Protein AF-A0AAW1N334-F1 (afdb_monomer_lite)

Structure (mmCIF, N/CA/C/O backbone):
data_AF-A0AAW1N334-F1
#
_entry.id   AF-A0AAW1N334-F1
#
loop_
_atom_site.group_PDB
_atom_site.id
_atom_site.type_symbol
_atom_site.label_atom_id
_atom_site.label_alt_id
_atom_site.label_comp_id
_atom_site.label_asym_id
_atom_site.label_entity_id
_atom_site.label_seq_id
_atom_site.pdbx_PDB_ins_code
_atom_site.Cartn_x
_atom_site.Cartn_y
_atom_site.Cartn_z
_atom_site.occupancy
_atom_site.B_iso_or_equiv
_atom_site.auth_seq_id
_atom_site.auth_comp_id
_atom_site.auth_asym_id
_atom_site.auth_atom_id
_atom_site.pdbx_PDB_model_num
ATOM 1 N N . MET A 1 1 ? 34.038 -2.594 -17.177 1.00 54.81 1 MET A N 1
ATOM 2 C CA . MET A 1 1 ? 32.866 -2.073 -16.439 1.00 54.81 1 MET A CA 1
ATOM 3 C C . MET A 1 1 ? 31.648 -2.816 -16.971 1.00 54.81 1 MET A C 1
ATOM 5 O O . MET A 1 1 ? 31.409 -2.744 -18.168 1.00 54.81 1 MET A O 1
ATOM 9 N N . VAL A 1 2 ? 30.976 -3.633 -16.157 1.00 64.69 2 VAL A N 1
ATOM 10 C CA . VAL A 1 2 ? 29.826 -4.434 -16.617 1.00 64.69 2 VAL A CA 1
ATOM 11 C C . VAL A 1 2 ? 28.576 -3.567 -16.517 1.00 64.69 2 VAL A C 1
ATOM 13 O O . VAL A 1 2 ? 28.198 -3.155 -15.424 1.00 64.69 2 VAL A O 1
ATOM 16 N N . ASN A 1 3 ? 27.968 -3.255 -17.660 1.00 65.25 3 ASN A N 1
ATOM 17 C CA . ASN A 1 3 ? 26.742 -2.470 -17.724 1.00 65.25 3 ASN A CA 1
ATOM 18 C C . ASN A 1 3 ? 25.547 -3.415 -17.549 1.00 65.25 3 ASN A C 1
ATOM 20 O O . ASN A 1 3 ? 25.145 -4.091 -18.494 1.00 65.25 3 ASN A O 1
ATOM 24 N N . ILE A 1 4 ? 25.029 -3.525 -16.324 1.00 73.81 4 ILE A N 1
ATOM 25 C CA . ILE A 1 4 ? 23.851 -4.350 -16.041 1.00 73.81 4 ILE A C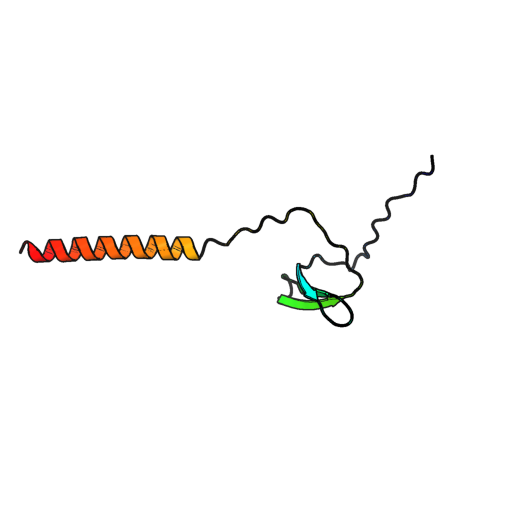A 1
ATOM 26 C C . ILE A 1 4 ? 22.611 -3.518 -16.391 1.00 73.81 4 ILE A C 1
ATOM 28 O O . ILE A 1 4 ? 22.422 -2.450 -15.800 1.00 73.81 4 ILE A O 1
ATOM 32 N N . PRO A 1 5 ? 21.755 -3.971 -17.323 1.00 66.88 5 PRO A N 1
ATOM 33 C CA . PRO A 1 5 ? 20.532 -3.254 -17.643 1.00 66.88 5 PRO A CA 1
ATOM 34 C C . PRO A 1 5 ? 19.650 -3.164 -16.394 1.00 66.88 5 PRO A C 1
ATOM 36 O O . PRO A 1 5 ? 19.366 -4.169 -15.736 1.00 66.88 5 PRO A O 1
ATOM 39 N N . ARG A 1 6 ? 19.201 -1.947 -16.063 1.00 64.75 6 ARG A N 1
ATOM 40 C CA . ARG A 1 6 ? 18.160 -1.729 -15.053 1.00 64.75 6 ARG A CA 1
ATOM 41 C C . ARG A 1 6 ? 16.844 -2.247 -15.626 1.00 64.75 6 ARG A C 1
ATOM 43 O O . ARG A 1 6 ? 16.069 -1.483 -16.187 1.00 64.75 6 ARG A O 1
ATOM 50 N N . GLY A 1 7 ? 16.618 -3.554 -15.534 1.00 57.03 7 GLY A N 1
ATOM 51 C CA . GLY A 1 7 ? 15.320 -4.130 -15.858 1.00 57.03 7 GLY A CA 1
ATOM 52 C C . GLY A 1 7 ? 14.259 -3.458 -14.993 1.00 57.03 7 GLY A C 1
ATOM 53 O O . GLY A 1 7 ? 14.396 -3.417 -13.766 1.00 57.03 7 GLY A O 1
ATOM 54 N N . SER A 1 8 ? 13.213 -2.919 -15.614 1.00 63.59 8 SER A N 1
ATOM 55 C CA . SER A 1 8 ? 11.984 -2.564 -14.914 1.00 63.59 8 SER A CA 1
ATOM 56 C C . SER A 1 8 ? 11.367 -3.872 -14.419 1.00 63.59 8 SER A C 1
ATOM 58 O O . SER A 1 8 ? 10.586 -4.504 -15.116 1.00 63.59 8 SER A O 1
ATOM 60 N N . LYS A 1 9 ? 11.782 -4.332 -13.233 1.00 67.56 9 LYS A N 1
ATOM 61 C CA . LYS A 1 9 ? 11.373 -5.609 -12.615 1.00 67.56 9 LYS A CA 1
ATOM 62 C C . LYS A 1 9 ? 9.874 -5.695 -12.278 1.00 67.56 9 LYS A C 1
ATOM 64 O O . LYS A 1 9 ? 9.474 -6.602 -11.558 1.00 67.56 9 LYS A O 1
ATOM 69 N N . MET A 1 10 ? 9.064 -4.743 -12.730 1.00 72.00 10 MET A N 1
ATOM 70 C CA . MET A 1 10 ? 7.624 -4.782 -12.545 1.00 72.00 10 MET A CA 1
ATOM 71 C C . MET A 1 10 ? 6.963 -5.378 -13.773 1.00 72.00 10 MET A C 1
ATOM 73 O O . MET A 1 10 ? 7.221 -4.964 -14.900 1.00 72.00 10 MET A O 1
ATOM 77 N N . GLU A 1 11 ? 6.120 -6.369 -13.524 1.00 78.81 11 GLU A N 1
ATOM 78 C CA . GLU A 1 11 ? 5.215 -6.910 -14.524 1.00 78.81 11 GLU A CA 1
ATOM 79 C C . GLU A 1 11 ? 4.183 -5.843 -14.911 1.00 78.81 11 GLU A C 1
ATOM 81 O O . GLU A 1 11 ? 3.824 -4.999 -14.093 1.00 78.81 11 GLU A O 1
ATOM 86 N N . GLU A 1 12 ? 3.652 -5.909 -16.130 1.00 81.81 12 GLU A N 1
ATOM 87 C CA . GLU A 1 12 ? 2.639 -4.964 -16.633 1.00 81.81 12 GLU A CA 1
ATOM 88 C C . GLU A 1 12 ? 1.376 -4.910 -15.753 1.00 81.81 12 GLU A C 1
ATOM 90 O O . GLU A 1 12 ? 0.696 -3.892 -15.678 1.00 81.81 12 GLU A O 1
ATOM 95 N N . ARG A 1 13 ? 1.089 -5.995 -15.023 1.00 81.88 13 ARG A N 1
ATOM 96 C CA . ARG A 1 13 ? -0.026 -6.082 -14.069 1.00 81.88 13 ARG A CA 1
ATOM 97 C C . ARG A 1 13 ? 0.253 -5.457 -12.696 1.00 81.88 13 ARG A C 1
ATOM 99 O O . ARG A 1 13 ? -0.613 -5.540 -11.824 1.00 81.88 13 ARG A O 1
ATOM 106 N N . ALA A 1 14 ? 1.453 -4.926 -12.457 1.00 86.00 14 ALA A N 1
ATOM 107 C CA . ALA A 1 14 ? 1.778 -4.274 -11.196 1.00 86.00 14 ALA A CA 1
ATOM 108 C C . ALA A 1 14 ? 0.917 -3.016 -11.013 1.00 86.00 14 ALA A C 1
ATOM 110 O O . ALA A 1 14 ? 0.640 -2.290 -11.964 1.00 86.00 14 ALA A O 1
ATOM 111 N N . LYS A 1 15 ? 0.481 -2.773 -9.776 1.00 88.75 15 LYS A N 1
ATOM 112 C CA . LYS A 1 15 ? -0.376 -1.640 -9.418 1.00 88.75 15 LYS A CA 1
ATOM 113 C C . LYS A 1 15 ? 0.242 -0.866 -8.268 1.00 88.75 15 LYS A C 1
ATOM 115 O O . LYS A 1 15 ? 0.787 -1.470 -7.343 1.00 88.75 15 LYS A O 1
ATOM 120 N N . GLU A 1 16 ? 0.107 0.453 -8.312 1.00 89.94 16 GLU A N 1
ATOM 121 C CA . GLU A 1 16 ? 0.431 1.315 -7.180 1.00 89.94 16 GLU A CA 1
ATOM 122 C C . GLU A 1 16 ? -0.652 1.183 -6.110 1.00 89.94 16 GLU A C 1
ATOM 124 O O . GLU A 1 16 ? -1.843 1.345 -6.369 1.00 89.94 16 GLU A O 1
ATOM 129 N N . VAL A 1 17 ? -0.227 0.842 -4.898 1.00 92.38 17 VAL A N 1
ATOM 130 C CA . VAL A 1 17 ? -1.096 0.573 -3.749 1.00 92.38 17 VAL A CA 1
ATOM 131 C C . VAL A 1 17 ? -0.441 1.110 -2.483 1.00 92.38 17 VAL A C 1
ATOM 133 O O . VAL A 1 17 ? 0.777 1.280 -2.423 1.00 92.38 17 VAL A O 1
ATOM 136 N N . ARG A 1 18 ? -1.239 1.355 -1.441 1.00 91.44 18 ARG A N 1
ATOM 137 C CA . ARG A 1 18 ? -0.738 1.832 -0.144 1.00 91.44 18 ARG A CA 1
ATOM 138 C C . ARG A 1 18 ? -0.514 0.662 0.801 1.00 91.44 18 ARG A C 1
ATOM 140 O O . ARG A 1 18 ? -1.434 -0.112 1.053 1.00 91.44 18 ARG A O 1
ATOM 147 N N . MET A 1 19 ? 0.682 0.541 1.373 1.00 92.25 19 MET A N 1
ATOM 148 C CA . MET A 1 19 ? 0.902 -0.411 2.462 1.00 92.25 19 MET A CA 1
ATOM 149 C C . MET A 1 19 ? 0.128 0.048 3.701 1.00 92.25 19 MET A C 1
ATOM 151 O O . MET A 1 19 ? 0.326 1.158 4.182 1.00 92.25 19 MET A O 1
ATOM 155 N N . VAL A 1 20 ? -0.730 -0.825 4.232 1.00 94.06 20 VAL A N 1
ATOM 156 C CA . VAL A 1 20 ? -1.508 -0.559 5.457 1.00 94.06 20 VAL A CA 1
ATOM 157 C C . VAL A 1 20 ? -1.105 -1.460 6.624 1.00 94.06 20 VAL A C 1
ATOM 159 O O . VAL A 1 20 ? -1.492 -1.208 7.761 1.00 94.06 20 VAL A O 1
ATOM 162 N N . GLY A 1 21 ? -0.328 -2.519 6.376 1.00 94.94 21 GLY A N 1
ATOM 163 C CA . GLY A 1 21 ? 0.213 -3.358 7.442 1.00 94.94 21 GLY A CA 1
ATOM 164 C C . GLY A 1 21 ? 0.775 -4.690 6.960 1.00 94.94 21 GLY A C 1
ATOM 165 O O . GLY A 1 21 ? 1.017 -4.901 5.773 1.00 94.94 21 GLY A O 1
ATOM 166 N N . TYR A 1 22 ? 0.958 -5.608 7.904 1.00 96.31 22 TYR A N 1
ATOM 167 C CA . TYR A 1 22 ? 1.458 -6.959 7.654 1.00 96.31 22 TYR A CA 1
ATOM 168 C C . TYR A 1 22 ? 0.311 -7.973 7.634 1.00 96.31 22 TYR A C 1
ATOM 170 O O . TYR A 1 22 ? -0.671 -7.840 8.366 1.00 96.31 22 TYR A O 1
ATOM 178 N N . ALA A 1 23 ? 0.448 -9.011 6.816 1.00 93.81 23 ALA A N 1
ATOM 179 C CA . ALA A 1 23 ? -0.460 -10.151 6.762 1.00 93.81 23 ALA A CA 1
ATOM 180 C C . ALA A 1 23 ? 0.353 -11.450 6.638 1.00 93.81 23 ALA A C 1
ATOM 182 O O . ALA A 1 23 ? 1.530 -11.435 6.297 1.00 93.81 23 ALA A O 1
ATOM 183 N N . LYS A 1 24 ? -0.238 -12.613 6.914 1.00 93.31 24 LYS A N 1
ATOM 184 C CA . LYS A 1 24 ? 0.411 -13.895 6.596 1.00 93.31 24 LYS A CA 1
ATOM 185 C C . LYS A 1 24 ? -0.271 -14.493 5.363 1.00 93.31 24 LYS A C 1
ATOM 187 O O . LYS A 1 24 ? -1.475 -14.719 5.447 1.00 93.31 24 LYS A O 1
ATOM 192 N N . PRO A 1 25 ? 0.443 -14.765 4.253 1.00 86.88 25 PRO A N 1
ATOM 193 C CA . PRO A 1 25 ? 1.878 -14.579 4.006 1.00 86.88 25 PRO A CA 1
ATOM 194 C C . PRO A 1 25 ? 2.157 -13.305 3.175 1.00 86.88 25 PRO A C 1
ATOM 196 O O . PRO A 1 25 ? 2.082 -13.372 1.956 1.00 86.88 25 PRO A O 1
ATOM 199 N N . GLY A 1 26 ? 2.488 -12.154 3.777 1.00 94.50 26 GLY A N 1
ATOM 200 C CA . GLY A 1 26 ? 2.921 -10.953 3.038 1.00 94.50 26 GLY A CA 1
ATOM 201 C C . GLY A 1 26 ? 2.534 -9.606 3.658 1.00 94.50 26 GLY A C 1
ATOM 202 O O . GLY A 1 26 ? 2.565 -9.408 4.871 1.00 94.50 26 GLY A O 1
ATOM 203 N N . TYR A 1 27 ? 2.177 -8.656 2.802 1.00 96.12 27 TYR A N 1
ATOM 204 C CA . TYR A 1 27 ? 1.782 -7.306 3.189 1.00 96.12 27 TYR A CA 1
ATOM 205 C C . TYR A 1 27 ? 0.312 -7.080 2.884 1.00 96.12 27 TYR A C 1
ATOM 207 O O . TYR A 1 27 ? -0.203 -7.572 1.881 1.00 96.12 27 TYR A O 1
ATOM 215 N N . LYS A 1 28 ? -0.350 -6.320 3.753 1.00 96.25 28 LYS A N 1
ATOM 216 C CA . LYS A 1 28 ? -1.704 -5.832 3.535 1.00 96.25 28 LYS A CA 1
ATOM 217 C C . LYS A 1 28 ? -1.612 -4.509 2.777 1.00 96.25 28 LYS A C 1
ATOM 219 O O . LYS A 1 28 ? -0.977 -3.566 3.255 1.00 96.25 28 LYS A O 1
ATOM 224 N N . LEU A 1 29 ? -2.231 -4.461 1.605 1.00 95.31 29 LEU A N 1
ATOM 225 C CA . LEU A 1 29 ? -2.128 -3.361 0.654 1.00 95.31 29 LEU A CA 1
ATOM 226 C C . LEU A 1 29 ? -3.531 -2.851 0.332 1.00 95.31 29 LEU A C 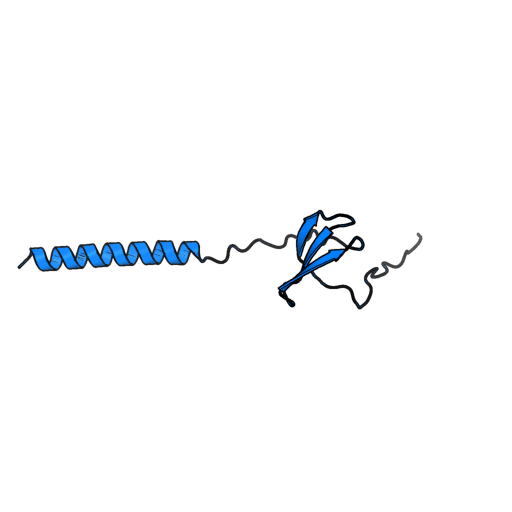1
ATOM 228 O O . LEU A 1 29 ? -4.418 -3.648 0.043 1.00 95.31 29 LEU A O 1
ATOM 232 N N . TYR A 1 30 ? -3.732 -1.543 0.392 1.00 94.38 30 TYR A N 1
ATOM 233 C CA . TYR A 1 30 ? -4.982 -0.890 0.030 1.00 94.38 30 TYR A CA 1
ATOM 234 C C . TYR A 1 30 ? -4.883 -0.311 -1.381 1.00 94.38 30 TYR A C 1
ATOM 236 O O . TYR A 1 30 ? -3.962 0.455 -1.679 1.00 94.38 30 TYR A O 1
ATOM 244 N N . ASP A 1 31 ? -5.835 -0.683 -2.229 1.00 94.00 31 ASP A N 1
ATOM 245 C CA . ASP A 1 31 ? -6.015 -0.129 -3.566 1.00 94.00 31 ASP A CA 1
ATOM 246 C C . ASP A 1 31 ? -7.089 0.976 -3.514 1.00 94.00 31 ASP A C 1
ATOM 248 O O . ASP A 1 31 ? -8.267 0.664 -3.319 1.00 94.00 31 ASP A O 1
ATOM 252 N N . PRO A 1 32 ? -6.717 2.260 -3.694 1.00 89.31 32 PRO A N 1
ATOM 253 C CA . PRO A 1 32 ? -7.659 3.376 -3.628 1.00 89.31 32 PRO A CA 1
ATOM 254 C C . PRO A 1 32 ? -8.595 3.460 -4.841 1.00 89.31 32 PRO A C 1
ATOM 256 O O . PRO A 1 32 ? -9.580 4.189 -4.788 1.00 89.31 32 PRO A O 1
ATOM 259 N N . ILE A 1 33 ? -8.294 2.761 -5.942 1.00 90.69 33 ILE A N 1
ATOM 260 C CA . ILE A 1 33 ? -9.124 2.779 -7.154 1.00 90.69 33 ILE A CA 1
ATOM 261 C C . ILE A 1 33 ? -10.307 1.829 -6.983 1.00 90.69 33 ILE A C 1
ATOM 263 O O . ILE A 1 33 ? -11.430 2.153 -7.361 1.00 90.69 33 ILE A O 1
ATOM 267 N N . THR A 1 34 ? -10.050 0.643 -6.431 1.00 93.56 34 THR A N 1
ATOM 268 C CA . THR A 1 34 ? -11.079 -0.388 -6.236 1.00 93.56 34 THR A CA 1
ATOM 269 C C . THR A 1 34 ? -11.701 -0.372 -4.843 1.00 93.56 34 THR A C 1
ATOM 271 O O . THR A 1 34 ? -12.671 -1.089 -4.621 1.00 93.56 34 THR A O 1
ATOM 274 N N . ASP A 1 35 ? -11.159 0.432 -3.924 1.00 93.25 35 ASP A N 1
ATOM 275 C CA . ASP A 1 35 ? -11.531 0.477 -2.506 1.00 93.25 35 ASP A CA 1
ATOM 276 C C . ASP A 1 35 ? -11.439 -0.901 -1.826 1.00 93.25 35 ASP A C 1
ATOM 278 O O . ASP A 1 35 ? -12.266 -1.299 -1.005 1.00 93.25 35 ASP A O 1
ATOM 282 N N . THR A 1 36 ? -10.416 -1.678 -2.196 1.00 94.75 36 THR A N 1
ATOM 283 C CA . THR A 1 36 ? -10.211 -3.032 -1.670 1.00 94.75 36 THR A CA 1
ATOM 284 C C . THR A 1 36 ? -8.863 -3.198 -0.993 1.00 94.75 36 THR A C 1
ATOM 286 O O . THR A 1 36 ? -7.889 -2.490 -1.256 1.00 94.75 36 THR A O 1
ATOM 289 N N . VAL A 1 37 ? -8.805 -4.182 -0.097 1.00 94.50 37 VAL A N 1
ATOM 290 C CA . VAL A 1 37 ? -7.571 -4.604 0.556 1.00 94.50 37 VAL A CA 1
ATOM 291 C C . VAL A 1 37 ? -7.115 -5.925 -0.047 1.00 94.50 37 VAL A C 1
ATOM 293 O O . VAL A 1 37 ? -7.810 -6.936 0.048 1.00 94.50 37 VAL A O 1
ATOM 296 N N . VAL A 1 38 ? -5.915 -5.926 -0.615 1.00 93.81 38 VAL A N 1
ATOM 297 C CA . VAL A 1 38 ? -5.264 -7.102 -1.197 1.00 93.81 38 VAL A CA 1
ATOM 298 C C . VAL A 1 38 ? -4.048 -7.513 -0.369 1.00 93.81 38 VAL A C 1
ATOM 300 O O . VAL A 1 38 ? -3.515 -6.738 0.427 1.00 93.81 38 VAL A O 1
ATOM 303 N N . THR A 1 39 ? -3.614 -8.765 -0.521 1.00 95.31 39 THR A N 1
ATOM 304 C CA . THR A 1 39 ? -2.408 -9.287 0.139 1.00 95.31 39 THR A CA 1
ATOM 305 C C . THR A 1 39 ? -1.408 -9.762 -0.906 1.00 95.31 39 THR A C 1
ATOM 307 O O . THR A 1 39 ? -1.776 -10.537 -1.785 1.00 95.31 39 THR A O 1
ATOM 310 N N . SER A 1 40 ? -0.150 -9.324 -0.809 1.00 92.81 40 SER A N 1
ATOM 311 C CA . SER A 1 40 ? 0.934 -9.775 -1.695 1.00 92.81 40 SER A CA 1
ATOM 312 C C . SER A 1 40 ? 2.281 -9.819 -0.969 1.00 92.81 40 SER A C 1
ATOM 314 O O . SER A 1 40 ? 2.509 -9.063 -0.024 1.00 92.81 40 SER A O 1
ATOM 316 N N . ARG A 1 41 ? 3.177 -10.711 -1.410 1.00 92.94 41 ARG A N 1
ATOM 317 C CA . ARG A 1 41 ? 4.597 -10.749 -1.001 1.00 92.94 41 ARG A CA 1
ATOM 318 C C . ARG A 1 41 ? 5.501 -10.028 -1.989 1.00 92.94 41 ARG A C 1
ATOM 320 O O . ARG A 1 41 ? 6.529 -9.495 -1.590 1.00 92.94 41 ARG A O 1
ATOM 327 N N . ASP A 1 42 ? 5.106 -10.033 -3.257 1.00 90.75 42 ASP A N 1
ATOM 328 C CA . ASP A 1 42 ? 5.878 -9.480 -4.359 1.00 90.75 42 ASP A CA 1
ATOM 329 C C . ASP A 1 42 ? 5.502 -8.010 -4.506 1.00 90.75 42 ASP A C 1
ATOM 331 O O . ASP A 1 42 ? 4.581 -7.639 -5.234 1.00 90.75 42 ASP A O 1
ATOM 335 N N . VAL A 1 43 ? 6.177 -7.180 -3.716 1.00 89.50 43 VAL A N 1
ATOM 336 C CA . VAL A 1 43 ? 5.990 -5.731 -3.683 1.00 89.50 43 VAL A CA 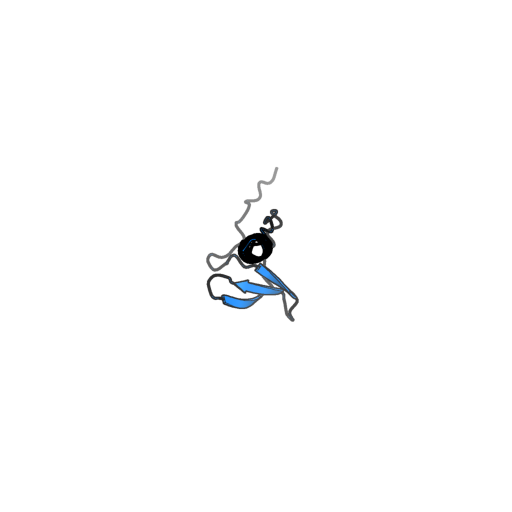1
ATOM 337 C C . VAL A 1 43 ? 7.336 -5.037 -3.804 1.00 89.50 43 VAL A C 1
ATOM 339 O O . VAL A 1 43 ? 8.372 -5.559 -3.391 1.00 89.50 43 VAL A O 1
ATOM 342 N N . ARG A 1 44 ? 7.315 -3.828 -4.354 1.00 88.62 44 ARG A N 1
ATOM 343 C CA . ARG A 1 44 ? 8.439 -2.900 -4.287 1.00 88.62 44 ARG A CA 1
ATOM 344 C C . ARG A 1 44 ? 7.966 -1.682 -3.518 1.00 88.62 44 ARG A C 1
ATOM 346 O O . ARG A 1 44 ? 6.960 -1.090 -3.895 1.00 88.62 44 ARG A O 1
ATOM 353 N N . PHE A 1 45 ? 8.689 -1.329 -2.466 1.00 88.69 45 PHE A N 1
ATOM 354 C CA . PHE A 1 45 ? 8.420 -0.105 -1.731 1.00 88.69 45 PHE A CA 1
ATOM 355 C C . PHE A 1 45 ? 8.972 1.078 -2.511 1.00 88.69 45 PHE A C 1
ATOM 357 O O . PHE A 1 45 ? 10.135 1.078 -2.923 1.00 88.69 45 PHE A O 1
ATOM 364 N N . ASP A 1 46 ? 8.099 2.045 -2.750 1.00 84.69 46 ASP A N 1
ATOM 365 C CA . ASP A 1 46 ? 8.509 3.377 -3.138 1.00 84.69 46 ASP A CA 1
ATOM 366 C C . ASP A 1 46 ? 8.681 4.189 -1.851 1.00 84.69 46 ASP A C 1
ATOM 368 O O . ASP A 1 46 ? 7.716 4.444 -1.135 1.00 84.69 46 ASP A O 1
ATOM 372 N N . GLU A 1 47 ? 9.934 4.485 -1.512 1.00 80.69 47 GLU A N 1
ATOM 373 C CA . GLU A 1 47 ? 10.312 5.281 -0.337 1.00 80.69 47 GLU A CA 1
ATOM 374 C C . GLU A 1 47 ? 10.406 6.776 -0.672 1.00 80.69 47 GLU A C 1
ATOM 376 O O . GLU A 1 47 ? 10.883 7.563 0.147 1.00 80.69 47 GLU A O 1
ATOM 381 N N . THR A 1 48 ? 9.999 7.191 -1.879 1.00 81.19 48 THR A N 1
ATOM 382 C CA . THR A 1 48 ? 9.841 8.620 -2.149 1.00 81.19 48 THR A CA 1
ATOM 383 C C . THR A 1 48 ? 8.809 9.219 -1.197 1.00 81.19 48 THR A C 1
ATOM 385 O O . THR A 1 48 ? 7.814 8.589 -0.839 1.00 81.19 48 THR A O 1
ATOM 388 N N . ASP A 1 49 ? 9.097 10.433 -0.727 1.00 62.19 49 ASP A N 1
ATOM 389 C CA . ASP A 1 49 ? 8.341 11.102 0.328 1.00 62.19 49 ASP A CA 1
ATOM 390 C C . ASP A 1 49 ? 6.939 11.475 -0.182 1.00 62.19 49 ASP A C 1
ATOM 392 O O . ASP A 1 49 ? 6.721 12.525 -0.791 1.00 62.19 49 ASP A O 1
ATOM 396 N N . ILE A 1 50 ? 5.976 10.569 0.000 1.00 65.12 50 ILE A N 1
ATOM 397 C CA . ILE A 1 50 ? 4.561 10.832 -0.257 1.00 65.12 50 ILE A CA 1
ATOM 398 C C . ILE A 1 50 ? 4.071 11.737 0.870 1.00 65.12 50 ILE A C 1
ATOM 400 O O . ILE A 1 50 ? 3.636 11.270 1.922 1.00 65.12 50 ILE A O 1
ATOM 404 N N . GLY A 1 51 ? 4.184 13.049 0.649 1.00 59.69 51 GLY A N 1
ATOM 405 C CA . GLY A 1 51 ? 3.751 14.068 1.596 1.00 59.69 51 GLY A CA 1
ATOM 406 C C . GLY A 1 51 ? 2.336 13.785 2.097 1.00 59.69 51 GLY A C 1
ATOM 407 O O . GLY A 1 51 ? 1.365 13.806 1.335 1.00 59.69 51 GLY A O 1
ATOM 408 N N . TYR A 1 52 ? 2.218 13.509 3.394 1.00 56.12 52 TYR A N 1
ATOM 409 C CA . TYR A 1 52 ? 0.931 13.362 4.053 1.00 56.12 52 TYR A CA 1
ATOM 410 C C . TYR A 1 52 ? 0.240 14.728 4.069 1.00 56.12 52 TYR A C 1
ATOM 412 O O . TYR A 1 52 ? 0.611 15.622 4.825 1.00 56.12 52 TYR A O 1
ATOM 420 N N . THR A 1 53 ? -0.752 14.905 3.199 1.00 59.97 53 THR A N 1
ATOM 421 C CA . THR A 1 53 ? -1.647 16.060 3.264 1.00 59.97 53 THR A CA 1
ATOM 422 C C . THR A 1 53 ? -2.823 15.659 4.139 1.00 59.97 53 THR A C 1
ATOM 424 O O . THR A 1 53 ? -3.679 14.888 3.702 1.00 59.97 53 THR A O 1
ATOM 427 N N . GLU A 1 54 ? -2.864 16.148 5.380 1.00 58.50 54 GLU A N 1
ATOM 428 C CA . GLU A 1 54 ? -4.111 16.143 6.145 1.00 58.50 54 GLU A CA 1
ATOM 429 C C . GLU A 1 54 ? -5.151 16.887 5.309 1.00 58.50 54 GLU A C 1
ATOM 431 O O . GLU A 1 54 ? -5.034 18.096 5.103 1.00 58.50 54 GLU A O 1
ATOM 436 N N . MET A 1 55 ? -6.150 16.177 4.781 1.00 61.78 55 MET A N 1
ATOM 437 C CA . MET A 1 55 ? -7.322 16.855 4.240 1.00 61.78 55 MET A CA 1
ATOM 438 C C . MET A 1 55 ? -7.906 17.685 5.387 1.00 61.78 55 MET A C 1
ATOM 440 O O . MET A 1 55 ? -8.194 17.151 6.459 1.00 61.78 55 MET A O 1
ATOM 444 N N . GLU A 1 56 ? -7.986 19.001 5.189 1.00 57.50 56 GLU A N 1
ATOM 445 C CA . GLU A 1 56 ? -8.233 20.034 6.205 1.00 57.50 56 GLU A CA 1
ATOM 446 C C . GLU A 1 56 ? -9.655 20.013 6.809 1.00 57.50 56 GLU A C 1
ATOM 448 O O . GLU A 1 56 ? -10.243 21.054 7.095 1.00 57.50 56 GLU A O 1
ATOM 453 N N . GLU A 1 57 ? -10.249 18.845 7.041 1.00 58.25 57 GLU A N 1
ATOM 454 C CA . GLU A 1 57 ? -11.610 18.725 7.572 1.00 58.25 57 GLU A CA 1
ATOM 455 C C . GLU A 1 57 ? -11.727 19.309 8.990 1.00 58.25 57 GLU A C 1
ATOM 457 O O . GLU A 1 57 ? -12.757 19.882 9.347 1.00 58.25 57 GLU A O 1
ATOM 462 N N . LYS A 1 58 ? -10.649 19.259 9.787 1.00 57.16 58 LYS A N 1
ATOM 463 C CA . LYS A 1 58 ? -10.630 19.820 11.150 1.00 57.16 58 LYS A CA 1
ATOM 464 C C . LYS A 1 58 ? -10.543 21.348 11.179 1.00 57.16 58 LYS A C 1
ATOM 466 O O . LYS A 1 58 ? -11.237 21.968 11.980 1.00 57.16 58 LYS A O 1
ATOM 471 N N . LYS A 1 59 ? -9.773 21.969 10.273 1.00 58.59 59 LYS A N 1
ATOM 472 C CA . LYS A 1 59 ? -9.651 23.441 10.206 1.00 58.59 59 LYS A CA 1
ATOM 473 C C . LYS A 1 59 ? -10.962 24.101 9.780 1.00 58.59 59 LYS A C 1
ATOM 475 O O . LYS A 1 59 ? -11.315 25.175 10.271 1.00 58.59 59 LYS A O 1
ATOM 480 N N . ILE A 1 60 ? -11.706 23.444 8.888 1.00 63.97 60 ILE A N 1
ATOM 481 C CA . ILE A 1 60 ? -13.020 23.919 8.444 1.00 63.97 60 ILE A CA 1
ATOM 482 C C . ILE A 1 60 ? -14.011 23.908 9.620 1.00 63.97 60 ILE A C 1
ATOM 484 O O . ILE A 1 60 ? -14.721 24.887 9.824 1.00 63.97 60 ILE A O 1
ATOM 488 N N . GLN A 1 61 ? -14.022 22.860 10.452 1.00 64.06 61 GLN A N 1
ATOM 489 C CA . GLN A 1 61 ? -14.919 22.787 11.615 1.00 64.06 61 GLN A CA 1
ATOM 490 C C . GLN A 1 61 ? -14.577 23.815 12.704 1.00 64.06 61 GLN A C 1
ATOM 492 O O . GLN A 1 61 ? -15.483 24.440 13.259 1.00 64.06 61 GLN A O 1
ATOM 497 N N . GLU A 1 62 ? -13.288 24.027 12.974 1.00 65.19 62 GLU A N 1
ATOM 498 C CA . GLU A 1 62 ? -12.827 24.991 13.979 1.00 65.19 62 GLU A CA 1
ATOM 499 C C . GLU A 1 62 ? -13.170 26.433 13.560 1.00 6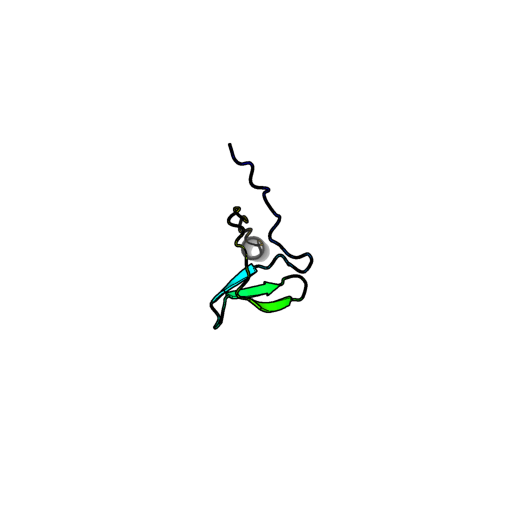5.19 62 GLU A C 1
ATOM 501 O O . GLU A 1 62 ? -13.864 27.141 14.294 1.00 65.19 62 GLU A O 1
ATOM 506 N N . SER A 1 63 ? -12.861 26.815 12.313 1.00 68.12 63 SER A N 1
ATOM 507 C CA . SER A 1 63 ? -13.201 28.143 11.768 1.00 68.12 63 SER A CA 1
ATOM 508 C C . SER A 1 63 ? -14.711 28.412 11.668 1.00 68.12 63 SER A C 1
ATOM 510 O O . SER A 1 63 ? -15.172 29.534 11.915 1.00 68.12 63 SER A O 1
ATOM 512 N N . LEU A 1 64 ? -15.517 27.389 11.360 1.00 72.94 64 LEU A N 1
ATOM 513 C CA . LEU A 1 64 ? -16.978 27.495 11.376 1.00 72.94 64 LEU A CA 1
ATOM 514 C C . LEU A 1 64 ? -17.507 27.733 12.798 1.00 72.94 64 LEU A C 1
ATOM 516 O O . LEU A 1 64 ? -18.409 28.553 12.980 1.00 72.94 64 LEU A O 1
ATOM 520 N N . SER A 1 65 ? -16.938 27.078 13.812 1.00 72.12 65 SER A N 1
ATOM 521 C CA . SER A 1 65 ? -17.380 27.224 15.204 1.00 72.12 65 SER A CA 1
ATOM 522 C C . SER A 1 65 ? -17.134 28.631 15.773 1.00 72.12 65 SER A C 1
ATOM 524 O O . SER A 1 65 ? -18.035 29.207 16.396 1.00 72.12 65 SER A O 1
ATOM 526 N N . ASP A 1 66 ? -15.986 29.235 15.454 1.00 75.31 66 ASP A N 1
ATOM 527 C CA . ASP A 1 66 ? -15.614 30.585 15.893 1.00 75.31 66 ASP A CA 1
ATOM 528 C C . ASP A 1 66 ? -16.541 31.655 15.301 1.00 75.31 66 ASP A C 1
ATOM 530 O O . ASP A 1 66 ? -17.016 32.563 15.998 1.00 75.31 66 ASP A O 1
ATOM 534 N N . SER A 1 67 ? -16.880 31.510 14.016 1.00 73.75 67 SER A N 1
ATOM 535 C CA . SER A 1 67 ? -17.798 32.424 13.328 1.00 73.75 67 SER A CA 1
ATOM 536 C C . SER A 1 67 ? -19.227 32.362 13.897 1.00 73.75 67 SER A C 1
ATOM 538 O O . SER A 1 67 ? -19.882 33.399 14.085 1.00 73.75 67 SER 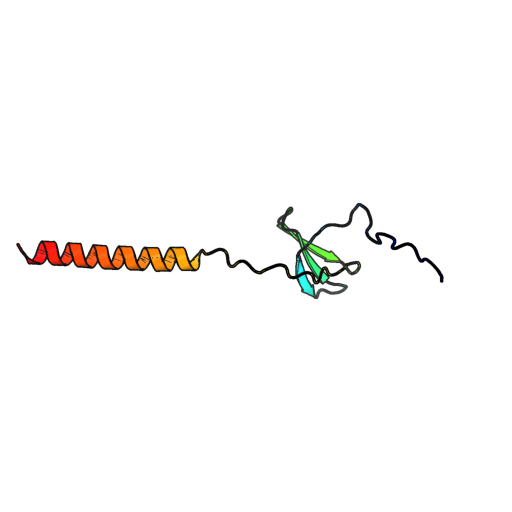A O 1
ATOM 540 N N . ILE A 1 68 ? -19.703 31.164 14.258 1.00 77.88 68 ILE A N 1
ATOM 541 C CA . ILE A 1 68 ? -21.012 30.958 14.894 1.00 77.88 68 ILE A CA 1
ATOM 542 C C . ILE A 1 68 ? -21.029 31.581 16.295 1.00 77.88 68 ILE A C 1
ATOM 544 O O . ILE A 1 68 ? -22.010 32.236 16.665 1.00 77.88 68 ILE A O 1
ATOM 548 N N . HIS A 1 69 ? -19.955 31.417 17.074 1.00 75.38 69 HIS A N 1
ATOM 549 C CA . HIS A 1 69 ? -19.857 31.964 18.427 1.00 75.38 69 HIS A CA 1
ATOM 550 C C . HIS A 1 69 ? -19.917 33.498 18.426 1.00 75.38 69 HIS A C 1
ATOM 552 O O . HIS A 1 69 ? -20.715 34.096 19.155 1.00 75.38 69 HIS A O 1
ATOM 558 N N . GLN A 1 70 ? -19.168 34.149 17.531 1.00 70.56 70 GLN A N 1
ATOM 559 C CA . GLN A 1 70 ? -19.173 35.608 17.429 1.00 70.56 70 GLN A CA 1
ATOM 560 C C . GLN A 1 70 ? -20.526 36.162 16.955 1.00 70.56 70 GLN A C 1
ATOM 562 O O . GLN A 1 70 ? -20.979 37.212 17.425 1.00 70.56 70 GLN A O 1
ATOM 567 N N . THR A 1 71 ? -21.207 35.439 16.063 1.00 74.31 71 THR A N 1
ATOM 568 C CA . THR A 1 71 ? -22.543 35.814 15.581 1.00 74.31 71 THR A CA 1
ATOM 569 C C . THR A 1 71 ? -23.581 35.757 16.707 1.00 74.31 71 THR A C 1
ATOM 571 O O . THR A 1 71 ? -24.363 36.698 16.868 1.00 74.31 71 THR A O 1
ATOM 574 N N . LYS A 1 72 ? -23.541 34.715 17.550 1.00 75.62 72 LYS A N 1
ATOM 575 C CA . LYS A 1 72 ? -24.419 34.586 18.728 1.00 75.62 72 LYS A CA 1
ATOM 576 C C . LYS A 1 72 ? -24.202 35.716 19.738 1.00 75.62 72 LYS A C 1
ATOM 578 O O . LYS A 1 72 ? -25.177 36.309 20.197 1.00 75.62 72 LYS A O 1
ATOM 583 N N . ILE A 1 73 ? -22.945 36.069 20.024 1.00 74.25 73 ILE A N 1
ATOM 584 C CA . ILE A 1 73 ? -22.606 37.174 20.939 1.00 74.25 73 ILE A CA 1
ATOM 585 C C . ILE A 1 73 ? -23.163 38.507 20.419 1.00 74.25 73 ILE A C 1
ATOM 587 O O . ILE A 1 73 ? -23.817 39.244 21.161 1.00 74.25 73 ILE A O 1
ATOM 591 N N . LYS A 1 74 ? -22.962 38.817 19.131 1.00 72.75 74 LYS A N 1
ATOM 592 C CA . LYS A 1 74 ? -23.479 40.057 18.522 1.00 72.75 74 LYS A CA 1
ATOM 593 C C . LYS A 1 74 ? -25.005 40.130 18.575 1.00 72.75 74 LYS A C 1
ATOM 595 O O . LYS A 1 74 ? -25.563 41.186 18.873 1.00 72.75 74 LYS A O 1
ATOM 600 N N . GLN A 1 75 ? -25.681 39.014 18.308 1.00 72.56 75 GLN A N 1
ATOM 601 C CA . GLN A 1 75 ? -27.137 38.940 18.360 1.00 72.56 75 GLN A CA 1
ATOM 602 C C . GLN A 1 75 ? -27.663 39.161 19.787 1.00 72.56 75 GLN A C 1
ATOM 604 O O . GLN A 1 75 ? -28.584 39.952 19.976 1.00 72.56 75 GLN A O 1
ATOM 609 N N . GLN A 1 76 ? -27.038 38.547 20.796 1.00 72.75 76 GLN A N 1
ATOM 610 C CA . GLN A 1 76 ? -27.408 38.723 22.202 1.00 72.75 76 GLN A CA 1
ATOM 611 C C . GLN A 1 76 ? -27.257 40.180 22.669 1.00 72.75 76 GLN A C 1
ATOM 613 O O . GLN A 1 76 ? -28.155 40.718 23.316 1.00 72.75 76 GLN A O 1
ATOM 618 N N . MET A 1 77 ? -26.159 40.844 22.298 1.00 70.12 77 MET A N 1
ATOM 619 C CA . MET A 1 77 ? -25.918 42.249 22.653 1.00 70.12 77 MET A CA 1
ATOM 620 C C . MET A 1 77 ? -26.933 43.193 21.993 1.00 70.12 77 MET A C 1
ATOM 622 O O . MET A 1 77 ? -27.403 44.130 22.634 1.00 70.12 77 MET A O 1
ATOM 626 N N . LYS A 1 78 ? -27.348 42.915 20.748 1.00 72.62 78 LYS A N 1
ATOM 627 C CA . LYS A 1 78 ? -28.370 43.702 20.033 1.00 72.62 78 LYS A CA 1
ATOM 628 C C . LYS A 1 78 ? -29.732 43.696 20.738 1.00 72.62 78 LYS A C 1
ATOM 630 O O . LYS A 1 78 ? -30.424 44.709 20.712 1.00 72.62 78 LYS A O 1
ATOM 635 N N . TYR A 1 79 ? -30.117 42.581 21.358 1.00 63.75 79 TYR A N 1
ATOM 636 C CA . TYR A 1 79 ? -31.394 42.465 22.074 1.00 63.75 79 TYR A CA 1
ATOM 637 C C . TYR A 1 79 ? -31.356 43.006 23.506 1.00 63.75 79 TYR A C 1
ATOM 639 O O . TYR A 1 79 ? -32.411 43.229 24.082 1.00 63.75 79 TYR A O 1
ATOM 647 N N . LYS A 1 80 ? -30.165 43.242 24.070 1.00 62.25 80 LYS A N 1
ATOM 648 C CA . LYS A 1 80 ? -29.988 43.786 25.426 1.00 62.25 80 LYS A CA 1
ATOM 649 C C . LYS A 1 80 ? -30.000 45.323 25.479 1.00 62.25 80 LYS A C 1
ATOM 651 O O . LYS A 1 80 ? -30.056 45.889 26.562 1.00 62.25 80 LYS A O 1
ATOM 656 N N . LEU A 1 81 ? -29.919 45.988 24.321 1.00 57.72 81 LEU A N 1
ATOM 657 C CA . LEU A 1 81 ? -29.970 47.453 24.168 1.00 57.72 81 LEU A CA 1
ATOM 658 C C . LEU A 1 81 ? -31.374 47.988 23.799 1.00 57.72 81 LEU A C 1
ATOM 660 O O . LEU A 1 81 ? -31.505 49.161 23.451 1.00 57.72 81 LEU A O 1
ATOM 664 N N . ARG A 1 82 ? -32.406 47.140 23.840 1.00 52.38 82 ARG A N 1
ATOM 665 C CA . ARG A 1 82 ? -33.821 47.531 23.755 1.00 52.38 82 ARG A CA 1
ATOM 666 C C . ARG A 1 82 ? -34.469 47.345 25.115 1.00 52.38 82 ARG A C 1
ATOM 668 O O . ARG A 1 82 ? -35.360 48.160 25.421 1.00 52.38 82 ARG A O 1
#

pLDDT: mean 77.49, std 13.68, range [52.38, 96.31]

Organism: Popillia japonica (NCBI:txid7064)

Radius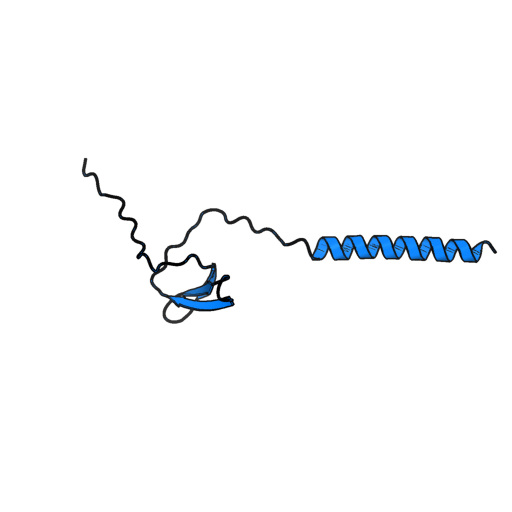 of gyration: 25.82 Å; chains: 1; bounding box: 67×62×43 Å

Secondary structure (DSSP, 8-state):
-----------TT----EEEEEETTEEEEEETTTTEEEEES------S-------SHHHHHHHHHHHHHHHHHHHHHHHHT-

Sequence (82 aa):
MVNIPRGSKMEERAKEVRMVGYAKPGYKLYDPITDTVVTSRDVRFDETDIGYTEMEEKKIQESLSDSIHQTKIKQQMKYKLR

Foldseek 3Di:
DDDDDPPPPDDPPDDDWDFPAADVPATWTADPVVRDTDGDHPDDDDPPCPDDDDPPPVVVVVVVVVVVVVVVVVVVVVVVVD

InterPro domains:
  IPR057670 Retroviral polymerase, SH3-like domain [PF25597] (2-52)